Protein AF-A0A4R4WRR3-F1 (afdb_monomer_lite)

Secondary structure (DSSP, 8-state):
--EEEEE--SHHHHHHHHHHHHTT-EEEEE-SS-TTTHHHH-

Foldseek 3Di:
DAEEEFEDQAPVRVVVQVVCVVVVYHYDYDYDQDHHPPNPRD

InterPro domains:
  IPR023753 FAD/NAD(P)-binding domain [PF07992] (3-34)
  IPR036188 FAD/NAD(P)-binding domain superfamily [G3DSA:3.50.50.60] (1-42)
  IPR036188 FAD/NAD(P)-binding domain superfamily [SSF51905] (3-40)

Structure (mmCIF, N/CA/C/O backbone):
data_AF-A0A4R4WRR3-F1
#
_entry.id   AF-A0A4R4WRR3-F1
#
loop_
_atom_site.group_PDB
_atom_site.id
_atom_site.type_symbol
_atom_site.label_atom_id
_atom_site.label_alt_id
_atom_site.label_comp_id
_atom_site.label_asym_id
_atom_site.label_entity_id
_atom_site.label_seq_id
_atom_site.pdbx_PDB_ins_code
_atom_site.Cartn_x
_atom_site.Cartn_y
_atom_site.Cartn_z
_atom_site.occupancy
_atom_site.B_iso_or_equiv
_atom_site.auth_seq_id
_atom_site.auth_comp_id
_atom_site.auth_asym_id
_atom_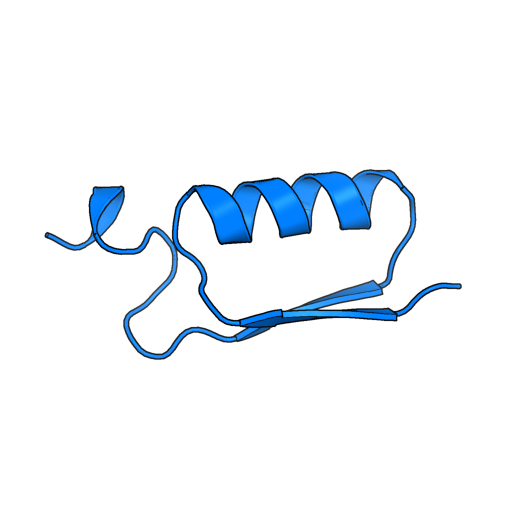site.auth_atom_id
_atom_site.pdbx_PDB_model_num
ATOM 1 N N . MET A 1 1 ? -14.597 0.289 11.212 1.00 79.38 1 MET A N 1
ATOM 2 C CA . MET A 1 1 ? -13.252 0.081 10.638 1.00 79.38 1 MET A CA 1
ATOM 3 C C . MET A 1 1 ? -13.137 0.978 9.414 1.00 79.38 1 MET A C 1
ATOM 5 O O . MET A 1 1 ? -14.087 1.007 8.639 1.00 79.38 1 MET A O 1
ATOM 9 N N . ALA A 1 2 ? -12.080 1.783 9.296 1.00 94.56 2 ALA A N 1
ATOM 10 C CA . ALA A 1 2 ? -11.923 2.710 8.172 1.00 94.56 2 ALA A CA 1
ATOM 11 C C . ALA A 1 2 ? -11.424 1.966 6.923 1.00 94.56 2 ALA A C 1
ATOM 13 O O . ALA A 1 2 ? -10.658 1.012 7.050 1.00 94.56 2 ALA A O 1
ATOM 14 N N . ARG A 1 3 ? -11.847 2.408 5.734 1.00 98.38 3 ARG A N 1
ATOM 15 C CA . ARG A 1 3 ? -11.355 1.913 4.441 1.00 98.38 3 ARG A CA 1
ATOM 16 C C . ARG A 1 3 ? -10.608 3.024 3.727 1.00 98.38 3 ARG A C 1
ATOM 18 O O . ARG A 1 3 ? -11.138 4.126 3.610 1.00 98.38 3 ARG A O 1
ATOM 25 N N . VAL A 1 4 ? -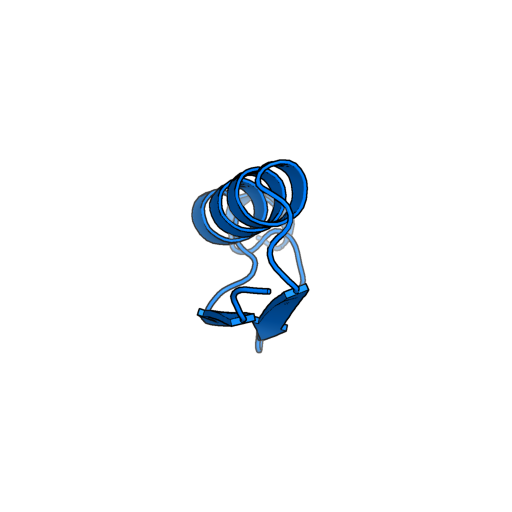9.402 2.728 3.256 1.00 98.31 4 VAL A N 1
ATOM 26 C CA . VAL A 1 4 ? -8.533 3.694 2.577 1.00 98.31 4 VAL A CA 1
ATOM 27 C C . VAL A 1 4 ? -8.108 3.123 1.232 1.00 98.31 4 VAL A C 1
ATOM 29 O O . VAL A 1 4 ? -7.595 2.009 1.153 1.00 98.31 4 VAL A O 1
ATOM 32 N N . VAL A 1 5 ? -8.317 3.901 0.172 1.00 98.44 5 VAL A N 1
ATOM 33 C CA . VAL A 1 5 ? -7.797 3.596 -1.163 1.00 98.44 5 VAL A CA 1
ATOM 34 C C . VAL A 1 5 ? -6.667 4.564 -1.465 1.00 98.44 5 VAL A C 1
ATOM 36 O O . VAL A 1 5 ? -6.838 5.776 -1.340 1.00 98.44 5 VAL A O 1
ATOM 39 N N . ILE A 1 6 ? -5.526 4.022 -1.873 1.00 98.25 6 ILE A N 1
ATOM 40 C CA . ILE A 1 6 ? -4.349 4.786 -2.277 1.00 98.25 6 ILE A CA 1
ATOM 41 C C . ILE A 1 6 ? -4.101 4.534 -3.757 1.00 98.25 6 ILE A C 1
ATOM 43 O O . ILE A 1 6 ? -4.011 3.386 -4.192 1.00 98.25 6 ILE A O 1
ATOM 47 N N . ILE A 1 7 ? -4.007 5.617 -4.527 1.00 97.81 7 ILE A N 1
ATOM 48 C CA . ILE A 1 7 ? -3.721 5.576 -5.961 1.00 97.81 7 ILE A CA 1
ATOM 49 C C . ILE A 1 7 ? -2.257 5.976 -6.154 1.00 97.81 7 ILE A C 1
ATOM 51 O O . ILE A 1 7 ? -1.886 7.119 -5.890 1.00 97.81 7 ILE A O 1
ATOM 55 N N . GLY A 1 8 ? -1.446 5.020 -6.600 1.00 97.69 8 GLY A N 1
ATOM 56 C CA . GLY A 1 8 ? 0.009 5.106 -6.693 1.00 97.69 8 GLY A CA 1
ATOM 57 C C . GLY A 1 8 ? 0.708 4.289 -5.601 1.00 97.69 8 GLY A C 1
ATOM 58 O O . GLY A 1 8 ? 0.507 4.516 -4.413 1.00 97.69 8 GLY A O 1
ATOM 59 N N . GLY A 1 9 ? 1.559 3.352 -6.012 1.00 97.31 9 GLY A N 1
ATOM 60 C CA . GLY A 1 9 ? 2.350 2.429 -5.195 1.00 97.31 9 GLY A CA 1
ATOM 61 C C . GLY A 1 9 ? 3.837 2.788 -5.119 1.00 97.31 9 GLY A C 1
ATOM 62 O O . GLY A 1 9 ? 4.653 1.942 -4.757 1.00 97.31 9 GLY A O 1
ATOM 63 N N . GLY A 1 10 ? 4.202 4.026 -5.472 1.00 97.69 10 GLY A N 1
ATOM 64 C CA . GLY A 1 10 ? 5.537 4.586 -5.228 1.00 97.69 10 GLY A CA 1
ATOM 65 C C . GLY A 1 10 ? 5.823 4.823 -3.735 1.00 97.69 10 GLY A C 1
ATOM 66 O O . GLY A 1 10 ? 4.953 4.566 -2.902 1.00 97.69 10 GLY A O 1
ATOM 67 N N . PRO A 1 11 ? 6.996 5.372 -3.365 1.00 97.50 11 PRO A N 1
ATOM 68 C CA . PRO A 1 11 ? 7.434 5.464 -1.966 1.00 97.50 11 PRO A CA 1
ATOM 69 C C . PRO A 1 11 ? 6.426 6.159 -1.047 1.00 97.50 11 PRO A C 1
ATOM 71 O O . PRO A 1 11 ? 6.084 5.641 0.009 1.00 97.50 11 PRO A O 1
ATOM 74 N N . GLY A 1 12 ? 5.873 7.296 -1.482 1.00 97.44 12 GLY A N 1
ATOM 75 C CA . GLY A 1 12 ? 4.862 8.009 -0.698 1.00 97.44 12 GLY A CA 1
ATOM 76 C C . GLY A 1 12 ? 3.544 7.240 -0.560 1.00 97.44 12 GLY A C 1
ATOM 77 O O . GLY A 1 12 ? 2.927 7.267 0.501 1.00 97.44 12 GLY A O 1
ATOM 78 N N . GLY A 1 13 ? 3.124 6.528 -1.609 1.00 97.75 13 GLY A N 1
ATOM 79 C CA . GLY A 1 13 ? 1.892 5.739 -1.598 1.00 97.75 13 GLY A CA 1
ATOM 80 C C . GLY A 1 13 ? 2.002 4.492 -0.723 1.00 97.75 13 GLY A C 1
ATOM 81 O O . GLY A 1 13 ? 1.106 4.210 0.070 1.00 97.75 13 GLY A O 1
ATOM 82 N N . TYR A 1 14 ? 3.132 3.789 -0.806 1.00 95.94 14 TYR A N 1
ATOM 83 C CA . TYR A 1 14 ? 3.425 2.640 0.045 1.00 95.94 14 TYR A CA 1
ATOM 84 C C . TYR A 1 14 ? 3.529 3.031 1.526 1.00 95.94 14 TYR A C 1
ATOM 86 O O . TYR A 1 14 ? 2.913 2.385 2.371 1.00 95.94 14 TYR A O 1
ATOM 94 N N . GLU A 1 15 ? 4.232 4.121 1.851 1.00 97.75 15 GLU A N 1
ATOM 95 C CA . GLU A 1 15 ? 4.332 4.596 3.238 1.00 97.75 15 GLU A CA 1
ATOM 96 C C . GLU A 1 15 ? 2.977 5.050 3.791 1.00 97.75 15 GLU A C 1
ATOM 98 O O . GLU A 1 15 ? 2.615 4.698 4.915 1.00 97.75 15 GLU A O 1
ATOM 103 N N . ALA A 1 16 ? 2.167 5.746 2.988 1.00 98.19 16 ALA A N 1
ATOM 104 C CA . ALA A 1 16 ? 0.798 6.080 3.372 1.00 98.19 16 ALA A CA 1
ATOM 105 C C . ALA A 1 16 ? -0.058 4.820 3.606 1.00 98.19 16 ALA A C 1
ATOM 107 O O . ALA A 1 16 ? -0.855 4.787 4.548 1.00 98.19 16 ALA A O 1
ATOM 108 N N . ALA A 1 17 ? 0.133 3.767 2.801 1.00 98.06 17 ALA A N 1
ATOM 109 C CA . ALA A 1 17 ? -0.564 2.492 2.963 1.00 98.06 17 ALA A CA 1
ATOM 110 C C . ALA A 1 17 ? -0.179 1.809 4.274 1.00 98.06 17 ALA A C 1
ATOM 112 O O . ALA A 1 17 ? -1.048 1.386 5.037 1.00 98.06 17 ALA A O 1
ATOM 113 N N . SER A 1 18 ? 1.125 1.747 4.545 1.00 97.88 18 SER A N 1
ATOM 114 C CA . SER A 1 18 ? 1.688 1.167 5.759 1.00 97.88 18 SER A CA 1
ATOM 115 C C . SER A 1 18 ? 1.190 1.901 7.005 1.00 97.88 18 SER A C 1
ATOM 117 O O . SER A 1 18 ? 0.689 1.267 7.934 1.00 97.88 18 SER A O 1
ATOM 119 N N . ALA A 1 19 ? 1.229 3.236 7.002 1.00 98.38 19 ALA A N 1
ATOM 120 C CA . ALA A 1 19 ? 0.735 4.051 8.108 1.00 98.38 19 ALA A CA 1
ATOM 121 C C . ALA A 1 19 ? -0.770 3.842 8.357 1.00 98.38 19 ALA A C 1
ATOM 123 O O . ALA A 1 19 ? -1.189 3.642 9.497 1.00 98.38 19 ALA A O 1
ATOM 124 N N . ALA A 1 20 ? -1.595 3.830 7.304 1.00 98.31 20 ALA A N 1
ATOM 125 C CA . ALA A 1 20 ? -3.034 3.599 7.435 1.00 98.31 20 ALA A CA 1
ATOM 126 C C . ALA A 1 20 ? -3.354 2.186 7.959 1.00 98.31 20 ALA A C 1
ATOM 128 O O . ALA A 1 20 ? -4.217 2.031 8.826 1.00 98.31 20 ALA A O 1
ATOM 129 N N . ALA A 1 21 ? -2.635 1.164 7.485 1.00 98.25 21 ALA A N 1
ATOM 130 C CA . ALA A 1 21 ? -2.796 -0.211 7.950 1.00 98.25 21 ALA A CA 1
ATOM 131 C C . ALA A 1 21 ? -2.406 -0.364 9.432 1.00 98.25 21 ALA A C 1
ATOM 133 O O . ALA A 1 21 ? -3.128 -1.008 10.193 1.00 98.25 21 ALA A O 1
ATOM 134 N N . GLN A 1 22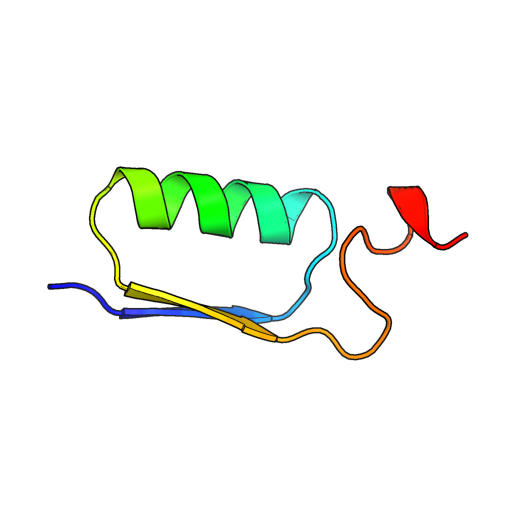 ? -1.320 0.285 9.872 1.00 98.62 22 GLN A N 1
ATOM 135 C CA . GLN A 1 22 ? -0.894 0.310 11.280 1.00 98.62 22 GLN A CA 1
ATOM 136 C C . GLN A 1 22 ? -1.925 0.982 12.200 1.00 98.62 22 GLN A C 1
ATOM 138 O O . GLN A 1 22 ? -2.057 0.604 13.362 1.00 98.62 22 GLN A O 1
ATOM 143 N N . LEU A 1 23 ? -2.704 1.933 11.677 1.00 98.25 23 LEU A N 1
ATOM 144 C CA . LEU A 1 23 ? -3.826 2.562 12.381 1.00 98.25 23 LEU A CA 1
ATOM 145 C C . LEU A 1 23 ? -5.124 1.729 12.332 1.00 98.25 23 LEU A C 1
ATOM 147 O O . LEU A 1 23 ? -6.165 2.177 12.815 1.00 98.25 23 LEU A O 1
ATOM 151 N N . GLY A 1 24 ? -5.085 0.520 11.764 1.00 98.19 24 GLY A N 1
ATOM 152 C CA . GLY A 1 24 ? -6.216 -0.408 11.719 1.00 98.19 24 GLY A CA 1
ATOM 153 C C . GLY A 1 24 ? -7.206 -0.155 10.581 1.00 98.19 24 GLY A C 1
ATOM 154 O O . GLY A 1 24 ? -8.353 -0.605 10.659 1.00 98.19 24 GLY A O 1
ATOM 155 N N . ALA A 1 25 ? -6.803 0.571 9.535 1.00 98.56 25 ALA A N 1
ATOM 156 C CA . ALA A 1 25 ? -7.602 0.686 8.323 1.00 98.56 25 ALA A CA 1
ATOM 157 C C . ALA A 1 25 ? -7.458 -0.559 7.432 1.00 98.56 25 ALA A C 1
ATOM 159 O O . ALA A 1 25 ? -6.393 -1.166 7.339 1.00 98.56 25 ALA A O 1
ATOM 160 N N . GLU A 1 26 ? -8.529 -0.902 6.723 1.00 98.69 26 GLU A N 1
ATOM 161 C CA . GLU A 1 26 ? -8.472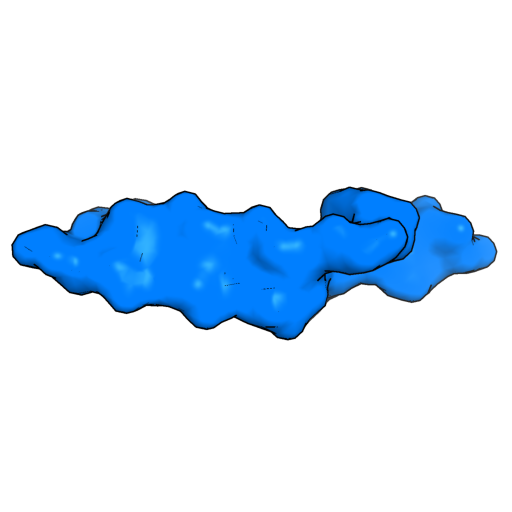 -1.799 5.570 1.00 98.69 26 GLU A CA 1
ATOM 162 C C . GLU A 1 26 ? -7.990 -0.979 4.364 1.00 98.69 26 GLU A C 1
ATOM 164 O O . GLU A 1 26 ? -8.653 -0.023 3.949 1.00 98.69 26 GLU A O 1
ATOM 169 N N . VAL A 1 27 ? -6.812 -1.316 3.836 1.00 98.62 27 VAL A N 1
ATOM 170 C CA . VAL A 1 27 ? -6.129 -0.518 2.811 1.00 98.62 27 VAL A CA 1
ATOM 171 C C . VAL A 1 27 ? -6.091 -1.264 1.484 1.00 98.62 27 VAL A C 1
ATOM 173 O O . VAL A 1 27 ? -5.740 -2.439 1.430 1.00 98.62 27 VAL A O 1
ATOM 176 N N . THR A 1 28 ? -6.417 -0.568 0.398 1.00 98.31 28 THR A N 1
ATOM 177 C CA . THR A 1 28 ? -6.198 -1.036 -0.976 1.00 98.31 28 THR A CA 1
ATOM 178 C C . THR A 1 28 ? -5.265 -0.067 -1.688 1.00 98.31 28 THR A C 1
ATOM 180 O O . THR A 1 28 ? -5.527 1.135 -1.717 1.00 98.31 28 THR A O 1
ATOM 183 N N . VAL A 1 29 ? -4.193 -0.586 -2.283 1.00 97.94 29 VAL A N 1
ATOM 184 C CA . VAL A 1 29 ? -3.281 0.188 -3.134 1.00 97.94 29 VAL A CA 1
ATOM 185 C C . VAL A 1 29 ? -3.543 -0.191 -4.585 1.00 97.94 29 VAL A C 1
ATOM 187 O O . VAL A 1 29 ? -3.598 -1.374 -4.914 1.00 97.94 29 VAL A O 1
ATOM 190 N N . VAL A 1 30 ? -3.701 0.810 -5.446 1.00 97.75 30 VAL A N 1
ATOM 191 C CA . VAL A 1 30 ? -3.863 0.632 -6.891 1.00 97.75 30 VAL A CA 1
ATOM 192 C C . VAL A 1 30 ? -2.705 1.324 -7.589 1.00 97.75 30 VAL A C 1
ATOM 194 O O . VAL A 1 30 ? -2.506 2.525 -7.419 1.00 97.75 30 VAL A O 1
ATOM 197 N N . ASP A 1 31 ? -1.958 0.575 -8.388 1.00 97.12 31 ASP A N 1
ATOM 198 C CA . ASP A 1 31 ? -0.867 1.101 -9.201 1.00 97.12 31 ASP A CA 1
ATOM 199 C C . ASP A 1 31 ? -0.919 0.487 -10.606 1.00 97.12 31 ASP A C 1
ATOM 201 O O . ASP A 1 31 ? -1.323 -0.666 -10.768 1.00 97.12 31 ASP A O 1
ATOM 205 N N . SER A 1 32 ? -0.556 1.271 -11.622 1.00 95.75 32 SER A N 1
ATOM 206 C CA . SER A 1 32 ? -0.559 0.859 -13.029 1.00 95.75 32 SER A CA 1
ATOM 207 C C . SER A 1 32 ? 0.809 0.413 -13.560 1.00 95.75 32 SER A C 1
ATOM 209 O O . SER A 1 32 ? 0.856 -0.251 -14.592 1.00 95.75 32 SER A O 1
ATOM 211 N N . GLY A 1 33 ? 1.909 0.780 -12.898 1.00 93.06 33 GLY A N 1
ATOM 212 C CA . GLY A 1 33 ? 3.290 0.497 -13.299 1.00 93.06 33 GLY A CA 1
ATOM 213 C C . GLY A 1 33 ? 4.006 -0.539 -12.427 1.00 93.06 33 GLY A C 1
ATOM 214 O O . GLY A 1 33 ? 4.993 -1.117 -12.870 1.00 93.06 33 GLY A O 1
ATOM 215 N N . GLY A 1 34 ? 3.500 -0.809 -11.224 1.00 91.50 34 GLY A N 1
ATOM 216 C CA . GLY A 1 34 ? 4.055 -1.759 -10.262 1.00 91.50 34 GLY A CA 1
ATOM 217 C C . GLY A 1 34 ? 4.406 -1.111 -8.920 1.00 91.50 34 GLY A C 1
ATOM 218 O O . GLY A 1 34 ? 4.537 0.105 -8.790 1.00 91.50 34 GLY A O 1
ATOM 219 N N . ILE A 1 35 ? 4.580 -1.941 -7.889 1.00 94.50 35 ILE A N 1
ATOM 220 C CA . ILE A 1 35 ? 4.948 -1.463 -6.550 1.00 94.50 35 ILE A CA 1
ATOM 221 C C . ILE A 1 35 ? 6.388 -0.938 -6.550 1.00 94.50 35 ILE A C 1
ATOM 223 O O . ILE A 1 35 ? 7.288 -1.565 -7.104 1.00 94.50 35 ILE A O 1
ATOM 227 N N . GLY A 1 36 ? 6.598 0.206 -5.900 1.00 93.19 36 GLY A N 1
ATOM 228 C CA . GLY A 1 36 ? 7.888 0.883 -5.778 1.00 93.19 36 GLY A CA 1
ATOM 229 C C . GLY A 1 36 ? 8.010 2.148 -6.633 1.00 93.19 36 GLY A C 1
ATOM 230 O O . GLY A 1 36 ? 8.782 3.042 -6.284 1.00 93.19 36 GLY A O 1
ATOM 231 N N . GLY A 1 37 ? 7.195 2.294 -7.687 1.00 95.06 37 GLY A N 1
ATOM 232 C CA . GLY A 1 37 ? 7.186 3.479 -8.554 1.00 95.06 37 GLY A CA 1
ATOM 233 C C . GLY A 1 37 ? 8.569 3.819 -9.130 1.00 95.06 37 GLY A C 1
ATOM 234 O O . GLY A 1 37 ? 9.438 2.957 -9.233 1.00 95.06 37 GLY A O 1
ATOM 235 N N . SER A 1 38 ? 8.811 5.088 -9.470 1.00 93.44 38 SER A N 1
ATOM 236 C CA . SER A 1 38 ? 10.089 5.526 -10.068 1.00 93.44 38 SER A CA 1
ATOM 237 C C . SER A 1 38 ? 11.318 5.302 -9.184 1.00 93.44 38 SER A C 1
ATOM 239 O O . SER A 1 38 ? 12.425 5.242 -9.687 1.00 93.44 38 SER A O 1
ATOM 241 N N . ALA A 1 39 ? 11.160 5.171 -7.867 1.00 94.50 39 ALA A N 1
ATOM 242 C CA . ALA A 1 39 ? 12.304 4.913 -6.992 1.00 94.50 39 ALA A CA 1
ATOM 243 C C . ALA A 1 39 ? 12.846 3.476 -7.110 1.00 94.50 39 ALA A C 1
ATOM 245 O O . ALA A 1 39 ? 13.925 3.194 -6.5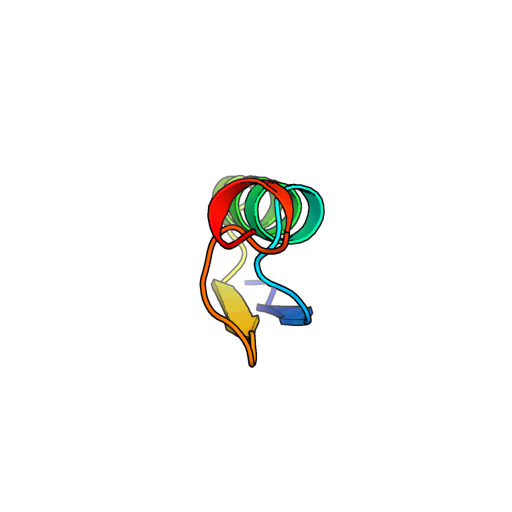98 1.00 94.50 39 ALA A O 1
ATOM 246 N N . VAL A 1 40 ? 12.084 2.567 -7.727 1.00 95.50 40 VAL A N 1
ATOM 247 C CA . VAL A 1 40 ? 12.415 1.136 -7.819 1.00 95.50 40 VAL A CA 1
ATOM 248 C C . VAL A 1 40 ? 12.395 0.634 -9.261 1.00 95.50 40 VAL A C 1
ATOM 250 O O . VAL A 1 40 ? 13.170 -0.250 -9.612 1.00 95.50 40 VAL A O 1
ATOM 253 N N . LEU A 1 41 ? 11.494 1.160 -10.090 1.00 92.12 41 LEU A N 1
ATOM 254 C CA . LEU A 1 41 ? 11.189 0.612 -11.413 1.00 92.12 41 LEU A CA 1
ATOM 255 C C . LEU A 1 41 ? 11.880 1.352 -12.568 1.00 92.12 41 LEU A C 1
ATOM 257 O O . LEU A 1 41 ? 11.727 0.941 -13.718 1.00 92.12 41 LEU A O 1
ATOM 261 N N . THR A 1 42 ? 12.619 2.426 -12.281 1.00 87.88 42 THR A N 1
ATOM 262 C CA . THR A 1 42 ? 13.399 3.208 -13.256 1.00 87.88 42 THR A CA 1
ATOM 263 C C . THR A 1 42 ? 14.774 3.508 -12.699 1.00 87.88 42 THR A C 1
ATOM 265 O O . THR A 1 42 ? 15.753 3.373 -13.461 1.00 87.88 42 THR A O 1
#

Sequence (42 aa):
MARVVIIGGGPGGYEAASAAAQLGAEVTVVDSGGIGGSA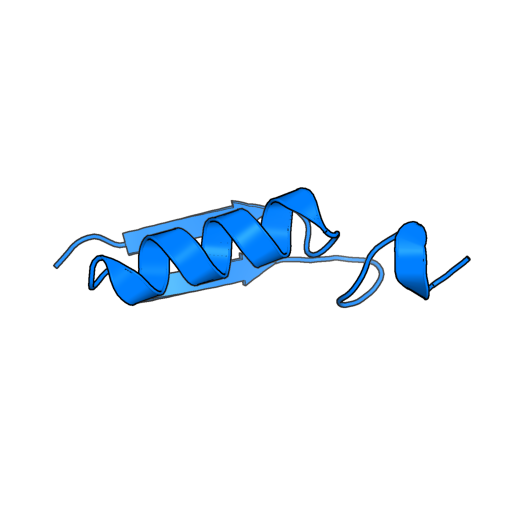VLT

Organism: NCBI:txid2530375

Radius of gyration: 10.4 Å; chains: 1; bounding box: 27×10×26 Å

pLDDT: mean 96.23, std 3.55, range [79.38, 98.69]